Protein AF-A0A7K3D839-F1 (afdb_monomer_lite)

pLDDT: mean 93.13, std 9.72, range [56.72, 98.75]

Secondary structure (DSSP, 8-state):
--HHHHHHHHHHHHHHHHHHHHHHHS-HHHHHHHHHHHHHHHHHTHHHHHHH-

Radius of gyration: 11.94 Å; chains: 1; bounding box: 26×18×32 Å

Sequence (53 aa):
MTDEEFEAFYAHSVRPLVGQVYLMTGDLHEAQDVVQEAFVRAWARRARLERDA

Structure (mmCIF, N/CA/C/O backbone):
data_AF-A0A7K3D839-F1
#
_entry.id   AF-A0A7K3D839-F1
#
loop_
_atom_site.group_PDB
_atom_site.id
_atom_site.type_symbol
_atom_site.label_atom_id
_atom_site.label_alt_id
_atom_site.label_comp_id
_atom_site.label_asym_id
_atom_site.label_entity_id
_atom_site.label_seq_id
_atom_site.pdbx_PDB_ins_code
_atom_site.Cartn_x
_atom_site.Cartn_y
_atom_site.Cartn_z
_atom_site.occupancy
_atom_site.B_iso_or_equiv
_atom_site.auth_seq_id
_atom_site.auth_comp_id
_atom_site.auth_asym_id
_atom_site.auth_atom_id
_atom_site.pdbx_PDB_model_num
ATOM 1 N N . MET A 1 1 ? 9.342 -3.771 -15.323 1.00 87.00 1 MET A N 1
ATOM 2 C CA . MET A 1 1 ? 9.380 -2.671 -14.361 1.00 87.00 1 MET A CA 1
ATOM 3 C C . MET A 1 1 ? 10.684 -2.909 -13.668 1.00 87.00 1 MET A C 1
ATOM 5 O O . MET A 1 1 ? 10.876 -4.022 -13.163 1.00 87.00 1 MET A O 1
ATOM 9 N N . THR A 1 2 ? 11.613 -1.974 -13.789 1.00 93.38 2 THR A N 1
ATOM 10 C CA . THR A 1 2 ? 12.916 -2.092 -13.140 1.00 93.38 2 THR A CA 1
ATOM 11 C C . THR A 1 2 ? 12.756 -1.993 -11.627 1.00 93.38 2 THR A C 1
ATOM 13 O O . THR A 1 2 ? 11.677 -1.680 -11.108 1.00 93.38 2 THR A O 1
ATOM 16 N N . ASP A 1 3 ? 13.829 -2.299 -10.911 1.00 93.75 3 ASP A N 1
ATOM 17 C CA . ASP A 1 3 ? 13.832 -2.248 -9.456 1.00 93.75 3 ASP A CA 1
ATOM 18 C C . ASP A 1 3 ? 13.626 -0.795 -8.975 1.00 93.75 3 ASP A C 1
ATOM 20 O O . ASP A 1 3 ? 12.821 -0.554 -8.077 1.00 93.75 3 ASP A O 1
ATOM 24 N N . GLU A 1 4 ? 14.233 0.183 -9.657 1.00 95.88 4 GLU A N 1
ATOM 25 C CA . GLU A 1 4 ? 14.095 1.616 -9.363 1.00 95.88 4 GLU A CA 1
ATOM 26 C C . GLU A 1 4 ? 12.682 2.146 -9.644 1.00 95.88 4 GLU A C 1
ATOM 28 O O . GLU A 1 4 ? 12.144 2.942 -8.872 1.00 95.88 4 GLU A O 1
ATOM 33 N N . GLU A 1 5 ? 12.053 1.702 -10.738 1.00 93.50 5 GLU A N 1
ATOM 34 C CA . GLU A 1 5 ? 10.677 2.087 -11.072 1.00 93.50 5 GLU A CA 1
ATOM 35 C C . GLU A 1 5 ? 9.692 1.601 -10.003 1.00 93.50 5 GLU A C 1
ATOM 37 O O . GLU A 1 5 ? 8.783 2.335 -9.601 1.00 93.50 5 GLU A O 1
ATOM 42 N N . PHE A 1 6 ? 9.889 0.380 -9.501 1.00 93.44 6 PHE A N 1
ATOM 43 C CA . PHE A 1 6 ? 9.052 -0.162 -8.438 1.00 93.44 6 PHE A CA 1
ATOM 44 C C . PHE A 1 6 ? 9.322 0.512 -7.090 1.00 93.44 6 PHE A C 1
ATOM 46 O O . PHE A 1 6 ? 8.381 0.755 -6.336 1.00 93.44 6 PHE A O 1
ATOM 53 N N . GLU A 1 7 ? 10.578 0.836 -6.775 1.00 95.69 7 GLU A N 1
ATOM 54 C CA . GLU A 1 7 ? 10.926 1.570 -5.556 1.00 95.69 7 GLU A CA 1
ATOM 55 C C . GLU A 1 7 ? 10.271 2.958 -5.540 1.00 95.69 7 GLU A C 1
ATOM 57 O O . GLU A 1 7 ? 9.649 3.341 -4.544 1.00 95.69 7 GLU A O 1
ATOM 62 N N . ALA A 1 8 ? 10.315 3.679 -6.664 1.00 95.69 8 ALA A N 1
ATOM 63 C CA . ALA A 1 8 ? 9.628 4.958 -6.818 1.00 95.69 8 ALA A CA 1
ATOM 64 C C . ALA A 1 8 ? 8.103 4.809 -6.667 1.00 95.69 8 ALA A C 1
ATOM 66 O O . ALA A 1 8 ? 7.464 5.594 -5.957 1.00 95.69 8 ALA A O 1
ATOM 67 N N . PHE A 1 9 ? 7.521 3.774 -7.282 1.00 93.81 9 PHE A N 1
ATOM 68 C CA . PHE A 1 9 ? 6.102 3.450 -7.142 1.00 93.81 9 PHE A CA 1
ATOM 69 C C . PHE A 1 9 ? 5.713 3.162 -5.683 1.00 93.81 9 PHE A C 1
ATOM 71 O O . PHE A 1 9 ? 4.728 3.718 -5.187 1.00 93.81 9 PHE A O 1
ATOM 78 N N . TYR A 1 10 ? 6.500 2.348 -4.977 1.00 95.62 10 TYR A N 1
ATOM 79 C CA . TYR A 1 10 ? 6.305 2.036 -3.563 1.00 95.62 10 TYR A CA 1
ATOM 80 C C . TYR A 1 10 ? 6.387 3.294 -2.693 1.00 95.62 10 TYR A C 1
ATOM 82 O O . TYR A 1 10 ? 5.455 3.579 -1.938 1.00 95.62 10 TYR A O 1
ATOM 90 N N . ALA A 1 11 ? 7.454 4.087 -2.837 1.00 96.88 11 ALA A N 1
ATOM 91 C CA . ALA A 1 11 ? 7.678 5.295 -2.046 1.00 96.88 11 ALA A CA 1
ATOM 92 C C . ALA A 1 11 ? 6.543 6.320 -2.212 1.00 96.88 11 ALA A C 1
ATOM 94 O O . ALA A 1 11 ? 6.145 6.971 -1.242 1.00 96.88 11 ALA A O 1
ATOM 95 N N . HIS A 1 12 ? 5.988 6.431 -3.422 1.00 97.69 12 HIS A N 1
ATOM 96 C CA . HIS A 1 12 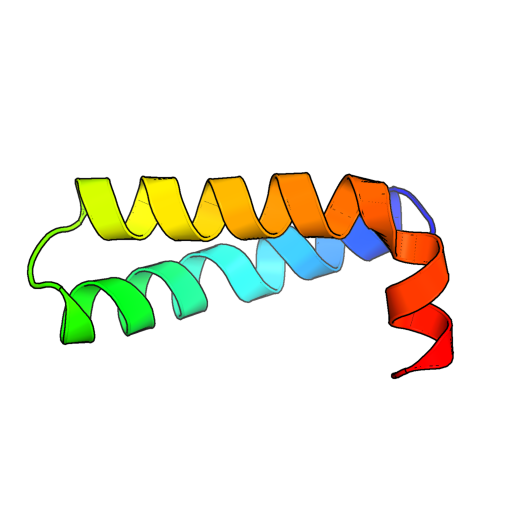? 4.861 7.317 -3.704 1.00 97.69 12 HIS A CA 1
ATOM 97 C C . HIS A 1 12 ? 3.530 6.802 -3.132 1.00 97.69 12 HIS A C 1
ATOM 99 O O . HIS A 1 12 ? 2.699 7.588 -2.676 1.00 97.69 12 HIS A O 1
ATOM 105 N N . SER A 1 13 ? 3.324 5.485 -3.141 1.00 96.81 13 SER A N 1
ATOM 106 C CA . SER A 1 13 ? 1.997 4.888 -2.953 1.00 96.81 13 SER A CA 1
ATOM 107 C C . SER A 1 13 ? 1.754 4.342 -1.545 1.00 96.81 13 SER A C 1
ATOM 109 O O . SER A 1 13 ? 0.610 4.314 -1.090 1.00 96.81 13 SER A O 1
ATOM 111 N N . VAL A 1 14 ? 2.801 3.939 -0.816 1.00 97.69 14 VAL A N 1
ATOM 112 C CA . VAL A 1 14 ? 2.650 3.212 0.456 1.00 97.69 14 VAL A CA 1
ATOM 113 C C . VAL A 1 14 ? 1.926 4.028 1.531 1.00 97.69 14 VAL A C 1
ATOM 115 O O . VAL A 1 14 ? 0.982 3.535 2.144 1.00 97.69 14 VAL A O 1
ATOM 118 N N . ARG A 1 15 ? 2.302 5.297 1.750 1.00 98.12 15 ARG A N 1
ATOM 119 C CA . ARG A 1 15 ? 1.686 6.119 2.812 1.00 98.12 15 ARG A CA 1
ATOM 120 C C . ARG A 1 15 ? 0.216 6.450 2.517 1.00 98.12 15 ARG A C 1
ATOM 122 O O . ARG A 1 15 ? -0.595 6.270 3.426 1.00 98.12 15 ARG A O 1
ATOM 129 N N . PRO A 1 16 ? -0.158 6.904 1.300 1.00 98.31 16 PRO A N 1
ATOM 130 C CA . PRO A 1 16 ? -1.564 7.101 0.952 1.00 98.31 16 PRO A CA 1
ATOM 131 C C . PRO A 1 16 ? -2.402 5.826 1.097 1.00 98.31 16 PRO A C 1
ATOM 133 O O . PRO A 1 16 ? -3.487 5.887 1.672 1.00 98.31 16 PRO A O 1
ATOM 136 N N . LEU A 1 17 ? -1.887 4.676 0.647 1.00 98.44 17 LEU A N 1
ATOM 137 C CA . LEU A 1 17 ? -2.604 3.400 0.726 1.00 98.44 17 LEU A CA 1
ATOM 138 C C . LEU A 1 17 ? -2.826 2.949 2.171 1.00 98.44 17 LEU A C 1
ATOM 140 O O . LEU A 1 17 ? -3.945 2.583 2.519 1.00 98.44 17 LEU A O 1
ATOM 144 N N . VAL A 1 18 ? -1.813 3.049 3.040 1.00 98.69 18 VAL A N 1
ATOM 145 C CA . VAL A 1 18 ? -1.983 2.750 4.475 1.00 98.69 18 VAL A CA 1
ATOM 146 C C . VAL A 1 18 ? -3.054 3.646 5.092 1.00 98.69 18 VAL A C 1
ATOM 148 O O . VAL A 1 18 ? -3.909 3.158 5.825 1.00 98.69 18 VAL A O 1
ATOM 151 N N . GLY A 1 19 ? -3.060 4.943 4.765 1.00 98.69 19 GLY A N 1
ATOM 152 C CA . GLY A 1 19 ? -4.092 5.864 5.243 1.00 98.69 19 GLY A CA 1
ATOM 153 C C . GLY A 1 19 ? -5.499 5.469 4.786 1.00 98.69 19 GLY A C 1
ATOM 154 O O . GLY A 1 19 ? -6.431 5.489 5.584 1.00 98.69 19 GLY A O 1
ATOM 155 N N . GLN A 1 20 ? -5.657 5.069 3.523 1.00 98.69 20 GLN A N 1
ATOM 156 C CA . GLN A 1 20 ? -6.943 4.629 2.976 1.00 98.69 20 GLN A CA 1
ATOM 157 C C . GLN A 1 20 ? -7.439 3.334 3.624 1.00 98.69 20 GLN A C 1
ATOM 159 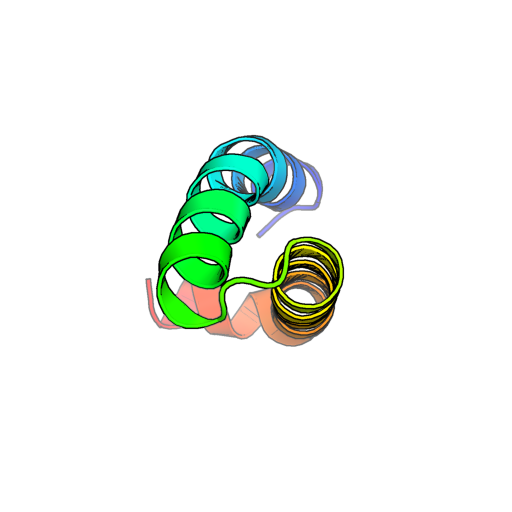O O . GLN A 1 20 ? -8.603 3.270 4.014 1.00 98.69 20 GLN A O 1
ATOM 164 N N . VAL A 1 21 ? -6.573 2.329 3.783 1.00 98.62 21 VAL A N 1
ATOM 165 C CA . VAL A 1 21 ? -6.951 1.064 4.432 1.00 98.62 21 VAL A CA 1
ATOM 166 C C . VAL A 1 21 ? -7.271 1.297 5.907 1.00 98.62 21 VAL A C 1
ATOM 168 O O . VAL A 1 21 ? -8.286 0.800 6.383 1.00 98.62 21 VAL A O 1
ATOM 171 N N . TYR A 1 22 ? -6.502 2.139 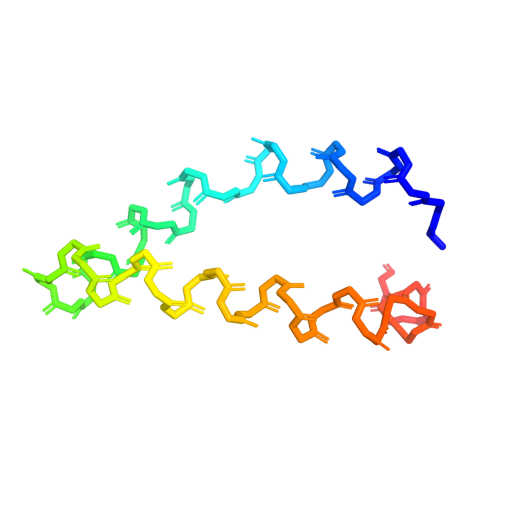6.604 1.00 98.75 22 TYR A N 1
ATOM 172 C CA . TYR A 1 22 ? -6.783 2.509 7.992 1.00 98.75 22 TYR A CA 1
ATOM 173 C C . TYR A 1 22 ? -8.176 3.130 8.167 1.00 98.75 22 TYR A C 1
ATOM 175 O O . TYR A 1 22 ? -8.877 2.803 9.120 1.00 98.75 22 TYR A O 1
ATOM 183 N N . LEU A 1 23 ? -8.621 3.982 7.237 1.00 98.62 23 LEU A N 1
ATOM 184 C CA . LEU A 1 23 ? -9.976 4.547 7.283 1.00 98.62 23 LEU A CA 1
ATOM 185 C C . LEU A 1 23 ? -11.075 3.483 7.137 1.00 98.62 23 LEU A C 1
ATOM 187 O O . LEU A 1 23 ? -12.192 3.704 7.599 1.00 98.62 23 LEU A O 1
ATOM 191 N N . MET A 1 24 ? -10.776 2.352 6.495 1.00 97.75 24 MET A N 1
ATOM 192 C CA . MET A 1 24 ? -11.718 1.247 6.307 1.00 97.75 24 MET A CA 1
ATO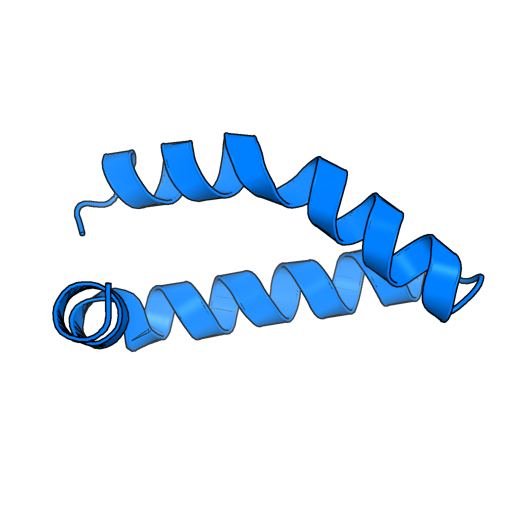M 193 C C . MET A 1 24 ? -11.692 0.249 7.469 1.00 97.75 24 MET A C 1
ATOM 195 O O . MET A 1 24 ? -12.734 -0.309 7.805 1.00 97.75 24 MET A O 1
ATOM 199 N N . THR A 1 25 ? -10.522 0.009 8.067 1.00 97.56 25 THR A N 1
ATOM 200 C CA . THR A 1 25 ? -10.329 -1.023 9.100 1.00 97.56 25 THR A CA 1
ATOM 201 C C . THR A 1 25 ? -10.379 -0.475 10.524 1.00 97.56 25 THR A C 1
ATOM 203 O O . THR A 1 25 ? -10.709 -1.213 11.446 1.00 97.56 25 THR A O 1
ATOM 206 N N . GLY A 1 26 ? -10.039 0.802 10.728 1.00 98.25 26 GLY A N 1
ATOM 207 C CA . GLY A 1 26 ? -9.834 1.391 12.055 1.00 98.25 26 GLY A CA 1
ATOM 208 C C . GLY A 1 26 ? -8.585 0.878 12.785 1.00 98.25 26 GLY A C 1
ATOM 209 O O . GLY A 1 26 ? -8.361 1.252 13.934 1.00 98.25 26 GLY A O 1
ATOM 210 N N . ASP A 1 27 ? -7.764 0.053 12.129 1.00 98.56 27 ASP A N 1
ATOM 211 C CA . ASP A 1 27 ? -6.571 -0.574 12.697 1.00 98.56 27 ASP A CA 1
ATOM 212 C C . ASP A 1 27 ? -5.349 -0.241 11.833 1.00 98.56 27 ASP A C 1
ATOM 214 O O . ASP A 1 27 ? -5.267 -0.611 10.658 1.00 98.56 27 ASP A O 1
ATOM 218 N N . LEU A 1 28 ? -4.406 0.507 12.415 1.00 98.44 28 LEU A N 1
ATOM 219 C CA . LEU A 1 28 ? -3.194 0.939 11.724 1.00 98.44 28 LEU A CA 1
ATOM 220 C C . LEU A 1 28 ? -2.233 -0.224 11.466 1.00 98.44 28 LEU A C 1
ATOM 222 O O . LEU A 1 28 ? -1.549 -0.216 10.444 1.00 98.44 28 LEU A O 1
ATOM 226 N N . HIS A 1 29 ? -2.158 -1.191 12.378 1.00 98.44 29 HIS A N 1
ATOM 227 C CA . HIS A 1 29 ? -1.262 -2.328 12.230 1.00 98.44 29 HIS A CA 1
ATOM 228 C C . HIS A 1 29 ? -1.737 -3.228 11.091 1.00 98.44 29 HIS A C 1
ATOM 230 O O . HIS A 1 29 ? -0.960 -3.517 10.183 1.00 98.44 29 HIS A O 1
ATOM 236 N N . GLU A 1 30 ? -3.032 -3.548 11.074 1.00 98.19 30 GLU A N 1
ATOM 237 C CA . GLU A 1 30 ? -3.660 -4.303 9.985 1.00 98.19 30 GLU A CA 1
ATOM 238 C C . GLU A 1 30 ? -3.511 -3.568 8.643 1.00 98.19 30 GLU A C 1
ATOM 240 O O . GLU A 1 30 ? -3.156 -4.157 7.624 1.00 98.19 30 GLU A O 1
ATOM 245 N N . ALA A 1 31 ? -3.721 -2.247 8.633 1.00 98.69 31 ALA A N 1
ATOM 246 C CA . ALA A 1 31 ? -3.575 -1.443 7.423 1.00 98.69 31 ALA A CA 1
ATOM 247 C C . ALA A 1 31 ? -2.142 -1.452 6.875 1.00 98.69 31 ALA A C 1
ATOM 249 O O . ALA A 1 31 ? -1.945 -1.485 5.659 1.00 98.69 31 ALA A O 1
ATOM 250 N N . GLN A 1 32 ? -1.140 -1.418 7.754 1.00 98.50 32 GLN A N 1
ATOM 251 C CA . GLN A 1 32 ? 0.256 -1.553 7.356 1.00 98.50 32 GLN A CA 1
ATOM 252 C C . GLN A 1 32 ? 0.536 -2.950 6.803 1.00 98.50 32 GLN A C 1
ATOM 254 O O . GLN A 1 32 ? 1.116 -3.046 5.723 1.00 98.50 32 GLN A O 1
ATOM 259 N N . ASP A 1 33 ? 0.107 -4.006 7.495 1.00 98.44 33 ASP A N 1
ATOM 260 C CA . ASP A 1 33 ? 0.396 -5.388 7.104 1.00 98.44 33 ASP A CA 1
ATOM 261 C C . ASP A 1 33 ? -0.209 -5.734 5.737 1.00 98.44 33 ASP A C 1
ATOM 263 O O . ASP A 1 33 ? 0.503 -6.152 4.822 1.00 98.44 33 ASP A O 1
ATOM 267 N N . VAL A 1 34 ? -1.491 -5.417 5.531 1.00 98.12 34 VAL A N 1
ATOM 268 C CA . VAL A 1 34 ? -2.193 -5.664 4.263 1.00 98.12 34 VAL A CA 1
ATOM 269 C C . VAL A 1 34 ? -1.552 -4.907 3.098 1.00 98.12 34 VAL A C 1
ATOM 271 O O . VAL A 1 34 ? -1.371 -5.468 2.013 1.00 98.12 34 VAL A O 1
ATOM 274 N N . VAL A 1 35 ? -1.198 -3.631 3.290 1.00 98.38 35 VAL A N 1
ATOM 275 C CA . VAL A 1 35 ? -0.553 -2.838 2.231 1.00 98.38 35 VAL A CA 1
ATOM 276 C C . VAL A 1 35 ? 0.827 -3.401 1.904 1.00 98.38 35 VAL A C 1
ATOM 278 O O . VAL A 1 35 ? 1.155 -3.551 0.726 1.00 98.38 35 VAL A O 1
ATOM 281 N N . GLN A 1 36 ? 1.624 -3.758 2.913 1.00 97.56 36 GLN A N 1
ATOM 282 C CA . GLN A 1 36 ? 2.935 -4.362 2.686 1.00 97.56 36 GLN A CA 1
ATOM 283 C C . GLN A 1 36 ? 2.820 -5.707 1.970 1.00 97.56 36 GLN A C 1
ATOM 285 O O . GLN A 1 36 ? 3.517 -5.940 0.980 1.00 97.56 36 GLN A O 1
ATOM 290 N N . GLU A 1 37 ? 1.891 -6.566 2.385 1.00 98.19 37 GLU A N 1
ATOM 291 C CA . GLU A 1 37 ? 1.642 -7.833 1.709 1.00 98.19 37 GLU A CA 1
ATOM 292 C C . GLU A 1 37 ? 1.224 -7.619 0.243 1.00 98.19 37 GLU A C 1
ATOM 294 O O . GLU A 1 37 ? 1.700 -8.322 -0.657 1.00 98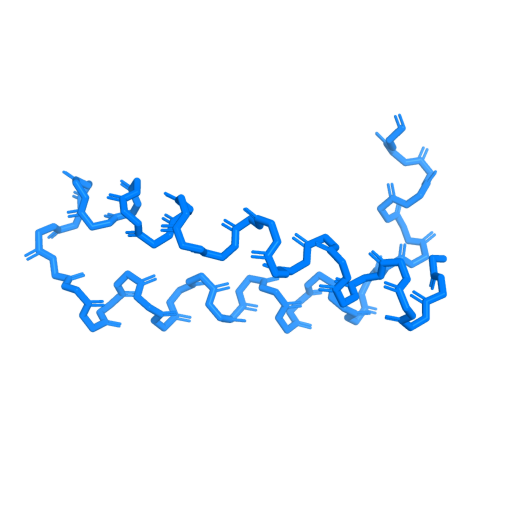.19 37 GLU A O 1
ATOM 299 N N . ALA A 1 38 ? 0.383 -6.619 -0.034 1.00 97.62 38 ALA A N 1
ATOM 300 C CA . ALA A 1 38 ? 0.000 -6.264 -1.396 1.00 97.62 38 ALA A CA 1
ATOM 301 C C . ALA A 1 38 ? 1.216 -5.862 -2.250 1.00 97.62 38 ALA A C 1
ATOM 303 O O . ALA A 1 38 ? 1.336 -6.342 -3.380 1.00 97.62 38 ALA A O 1
ATOM 304 N N . PHE A 1 39 ? 2.150 -5.067 -1.717 1.00 97.19 39 PHE A N 1
ATOM 305 C CA . PHE A 1 39 ? 3.388 -4.714 -2.422 1.00 97.19 39 PHE A CA 1
ATOM 306 C C . PHE A 1 39 ? 4.316 -5.912 -2.633 1.00 97.19 39 PHE A C 1
ATOM 308 O O . PHE A 1 39 ? 4.825 -6.089 -3.740 1.00 97.19 39 PHE A O 1
ATOM 315 N N . VAL A 1 40 ? 4.484 -6.786 -1.637 1.00 96.56 40 VAL A N 1
ATOM 316 C CA . VAL A 1 40 ? 5.259 -8.033 -1.785 1.00 96.56 40 VAL A CA 1
ATOM 317 C C . VAL A 1 40 ? 4.672 -8.902 -2.905 1.00 96.56 40 VAL A C 1
ATOM 319 O O . VAL A 1 40 ? 5.390 -9.406 -3.774 1.00 96.56 40 VAL A O 1
ATOM 322 N N . ARG A 1 41 ? 3.342 -9.033 -2.942 1.00 95.62 41 ARG A N 1
ATOM 323 C CA . ARG A 1 41 ? 2.621 -9.774 -3.987 1.00 95.62 41 ARG A CA 1
ATOM 324 C C . ARG A 1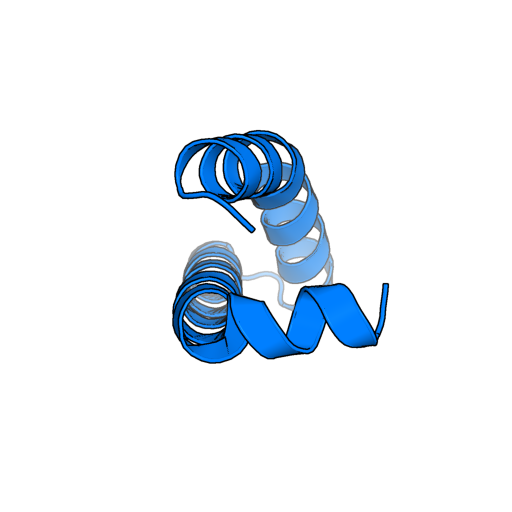 41 ? 2.722 -9.095 -5.359 1.00 95.62 41 ARG A C 1
ATOM 326 O O . ARG A 1 41 ? 2.816 -9.796 -6.369 1.00 95.62 41 ARG A O 1
ATOM 333 N N . ALA A 1 42 ? 2.694 -7.764 -5.410 1.00 94.56 42 ALA A N 1
ATOM 334 C CA . ALA A 1 42 ? 2.851 -6.980 -6.633 1.00 94.56 42 ALA A CA 1
ATOM 335 C C . ALA A 1 42 ? 4.264 -7.125 -7.215 1.00 94.56 42 ALA A C 1
ATOM 337 O O . ALA A 1 42 ? 4.407 -7.374 -8.411 1.00 94.56 42 ALA A O 1
ATOM 338 N N . TRP A 1 43 ? 5.297 -7.082 -6.371 1.00 94.38 43 TRP A N 1
ATOM 339 C CA . TRP A 1 43 ? 6.696 -7.270 -6.763 1.00 94.38 43 TRP A CA 1
ATOM 340 C C . TRP A 1 43 ? 6.937 -8.608 -7.466 1.00 94.38 43 TRP A C 1
ATOM 342 O O . TRP A 1 43 ? 7.566 -8.665 -8.529 1.00 94.38 43 TRP A O 1
ATOM 352 N N . ALA A 1 44 ? 6.368 -9.686 -6.913 1.00 93.44 44 ALA A N 1
ATOM 353 C CA . ALA A 1 44 ? 6.439 -11.027 -7.492 1.00 93.44 44 ALA A CA 1
ATOM 354 C C . ALA A 1 44 ? 5.740 -11.134 -8.862 1.00 93.44 44 ALA A C 1
ATOM 356 O O . ALA A 1 44 ? 6.017 -12.050 -9.633 1.00 93.44 44 ALA A O 1
ATOM 357 N N . ARG A 1 45 ? 4.828 -10.205 -9.176 1.00 91.69 45 ARG A N 1
ATOM 358 C CA . ARG A 1 45 ? 3.996 -10.200 -10.391 1.00 91.69 45 ARG A CA 1
ATOM 359 C C . ARG A 1 45 ? 4.239 -8.973 -11.271 1.00 91.69 45 ARG A C 1
ATOM 361 O O . ARG A 1 45 ? 3.442 -8.708 -12.169 1.00 91.69 45 ARG A O 1
ATOM 368 N N . ARG A 1 46 ? 5.336 -8.240 -11.059 1.00 88.38 46 ARG A N 1
ATOM 369 C CA . ARG A 1 46 ? 5.587 -6.940 -11.704 1.00 88.38 46 ARG A CA 1
ATOM 370 C C . ARG A 1 46 ? 5.565 -6.978 -13.235 1.00 88.38 46 ARG A C 1
ATOM 372 O O . ARG A 1 46 ? 5.034 -6.069 -13.853 1.00 88.38 46 ARG A O 1
ATOM 379 N N . ALA A 1 47 ? 6.010 -8.079 -13.845 1.00 83.94 47 ALA A N 1
ATOM 380 C CA . ALA A 1 47 ? 5.964 -8.276 -15.300 1.00 83.94 47 ALA A CA 1
ATOM 381 C C . ALA A 1 47 ? 4.540 -8.423 -15.884 1.00 83.94 47 ALA A C 1
ATOM 383 O O . ALA A 1 47 ? 4.361 -8.379 -17.102 1.00 83.94 47 ALA A O 1
ATOM 384 N N . ARG A 1 48 ? 3.531 -8.670 -15.037 1.00 82.56 48 ARG A N 1
ATOM 385 C CA . ARG A 1 48 ? 2.115 -8.678 -15.426 1.00 82.56 48 ARG A CA 1
ATOM 386 C C . ARG A 1 48 ? 1.493 -7.291 -15.285 1.00 82.56 48 ARG A C 1
ATOM 388 O O . ARG A 1 48 ? 0.725 -6.909 -16.152 1.00 82.56 48 ARG A O 1
ATOM 395 N N . LEU A 1 49 ? 1.860 -6.543 -14.243 1.00 77.38 49 LEU A N 1
ATOM 396 C CA . LEU A 1 49 ? 1.350 -5.188 -14.013 1.00 77.38 49 LEU A CA 1
ATOM 397 C C . LEU A 1 49 ? 1.653 -4.247 -15.186 1.00 77.38 49 LEU A C 1
ATOM 399 O O . LEU A 1 49 ? 0.798 -3.462 -15.557 1.00 77.38 49 LEU A O 1
ATOM 403 N N . GLU A 1 50 ? 2.811 -4.388 -15.833 1.00 73.88 50 GLU A N 1
ATOM 404 C CA . GLU A 1 50 ? 3.150 -3.609 -17.037 1.00 73.88 50 GLU A CA 1
ATOM 405 C C . GLU A 1 50 ? 2.299 -3.913 -18.269 1.00 73.88 50 GLU A C 1
ATOM 407 O O . GLU A 1 50 ? 2.269 -3.117 -19.197 1.00 73.88 50 GLU A O 1
ATOM 412 N N . ARG A 1 51 ? 1.667 -5.088 -18.334 1.00 64.19 51 ARG A N 1
ATOM 413 C CA . ARG A 1 51 ? 0.815 -5.453 -19.475 1.00 64.19 51 ARG A CA 1
ATOM 414 C C . ARG A 1 51 ? -0.605 -4.921 -19.321 1.00 64.19 51 ARG A C 1
ATOM 416 O O . ARG A 1 51 ? -1.321 -4.847 -20.313 1.00 64.19 51 ARG A O 1
ATOM 423 N N . ASP A 1 52 ? -0.983 -4.608 -18.084 1.00 58.75 52 ASP A N 1
ATOM 424 C CA . ASP A 1 52 ? -2.333 -4.224 -17.683 1.00 58.75 52 ASP A CA 1
ATOM 425 C C . ASP A 1 52 ? -2.433 -2.711 -17.348 1.00 58.75 52 ASP A C 1
ATOM 427 O O . ASP A 1 52 ? -3.534 -2.235 -17.071 1.00 58.75 52 ASP A O 1
ATOM 431 N N . ALA A 1 53 ? -1.311 -1.974 -17.357 1.00 56.72 53 ALA A N 1
ATOM 432 C CA . ALA A 1 53 ? -1.202 -0.528 -17.105 1.00 56.72 53 ALA A CA 1
ATOM 433 C C . ALA A 1 53 ? -1.077 0.273 -18.410 1.00 56.72 53 ALA A C 1
ATOM 435 O O . ALA A 1 53 ? -1.655 1.382 -18.462 1.00 56.72 53 ALA A O 1
#

Foldseek 3Di:
DDPVVLVVVCVVVLVVQLVVVCVVPVDSVVSNVVSVVVSVVCVVVVVVVVVVD